Protein AF-A0A934F464-F1 (afdb_monomer_lite)

pLDDT: mean 83.37, std 16.84, range [39.34, 97.0]

Secondary structure (DSSP, 8-state):
------HHHHHHHHHHHHHHHH-TT--HHHHHHHHT-SSHHHHHHHHHHHHH---HHHHHHHHHHHHHHHHHHHHHHHHHTTSSSS---

Foldseek 3Di:
DPDPQDPCNVCVV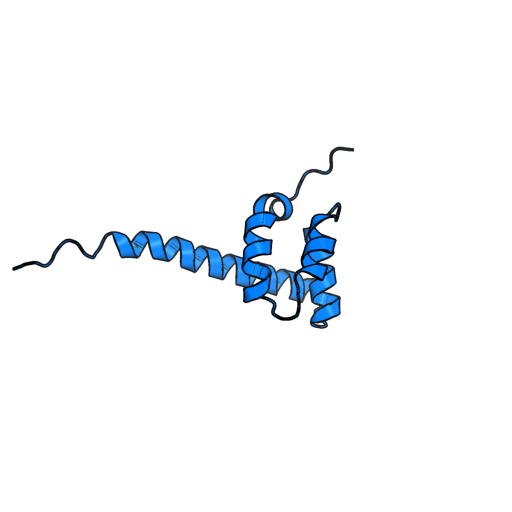VCLVCCCVLPVQCDPVLSVVLVPDPHNLVSQLVVCCVRVVDD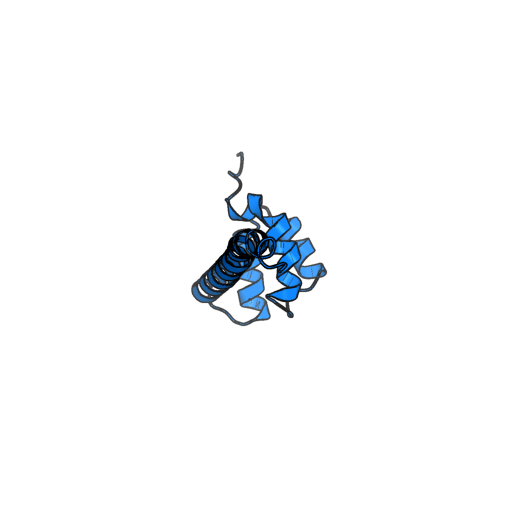SVRSVVSSVVVVVVVVVVVVVVVVVVPPPPDDDD

Structure (mmCIF, N/CA/C/O backbone):
data_AF-A0A934F464-F1
#
_entry.id   AF-A0A934F464-F1
#
loop_
_atom_site.group_PDB
_atom_site.id
_atom_site.type_symbol
_atom_site.label_atom_id
_atom_site.label_alt_id
_atom_site.label_comp_id
_atom_site.label_asym_id
_atom_site.label_entity_id
_atom_site.label_seq_id
_atom_site.pdbx_PDB_ins_code
_atom_site.Cartn_x
_atom_site.Cartn_y
_atom_site.Cartn_z
_atom_site.occupancy
_atom_site.B_iso_or_equiv
_atom_site.auth_seq_id
_atom_site.auth_comp_id
_atom_site.auth_asym_id
_atom_site.auth_atom_id
_atom_site.pdbx_PDB_model_num
ATOM 1 N N . MET A 1 1 ? -3.172 20.581 15.964 1.00 39.34 1 MET A N 1
ATOM 2 C CA . MET A 1 1 ? -2.226 19.494 16.316 1.00 39.34 1 MET A CA 1
ATOM 3 C C . MET A 1 1 ? -1.399 19.144 15.084 1.00 39.34 1 MET A C 1
ATOM 5 O O . MET A 1 1 ? -1.987 18.916 14.034 1.00 39.34 1 MET A O 1
ATOM 9 N N . LYS A 1 2 ? -0.058 19.155 15.160 1.00 47.12 2 LYS A N 1
ATOM 10 C CA . LYS A 1 2 ? 0.795 18.673 14.059 1.00 47.12 2 LYS A CA 1
ATOM 11 C C . LYS A 1 2 ? 0.686 17.147 14.022 1.00 47.12 2 LYS A C 1
ATOM 13 O O . LYS A 1 2 ? 1.227 16.484 14.899 1.00 47.12 2 LYS A O 1
ATOM 18 N N . VAL A 1 3 ? -0.029 16.599 13.041 1.00 58.75 3 VAL A N 1
ATOM 19 C CA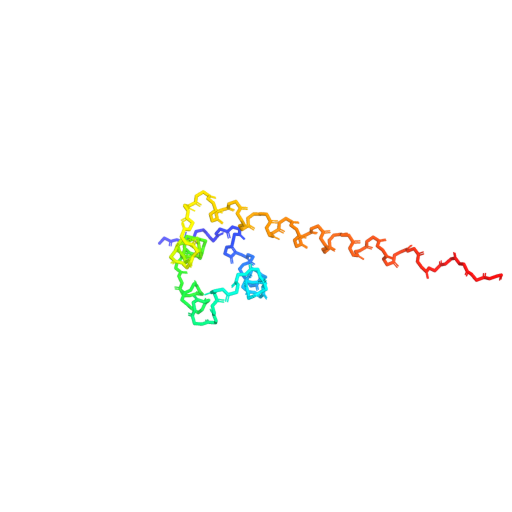 . VAL A 1 3 ? 0.016 15.158 12.756 1.00 58.75 3 VAL A CA 1
ATOM 20 C C . VAL A 1 3 ? 1.464 14.818 12.417 1.00 58.75 3 VAL A C 1
ATOM 22 O O . VAL A 1 3 ? 2.008 15.307 11.424 1.00 58.75 3 VAL A O 1
ATOM 25 N N . GLN A 1 4 ? 2.118 14.037 13.276 1.00 62.50 4 GLN A N 1
ATOM 26 C CA . GLN A 1 4 ? 3.438 13.501 12.974 1.00 62.50 4 GLN A CA 1
ATOM 27 C C . GLN A 1 4 ? 3.289 12.575 11.768 1.00 62.50 4 GLN A C 1
ATOM 29 O O . GLN A 1 4 ? 2.631 11.541 11.852 1.00 62.50 4 GLN A O 1
ATOM 34 N N . LYS A 1 5 ? 3.853 12.971 10.622 1.00 65.50 5 LYS A N 1
ATOM 35 C CA . LYS A 1 5 ? 3.783 12.164 9.401 1.00 65.50 5 LYS A CA 1
ATOM 36 C C . LYS A 1 5 ? 4.515 10.847 9.631 1.00 65.50 5 LYS A C 1
ATOM 38 O O . LYS A 1 5 ? 5.725 10.843 9.874 1.00 65.50 5 LYS A O 1
ATOM 43 N N . SER A 1 6 ? 3.774 9.749 9.521 1.00 80.44 6 SER A N 1
ATOM 44 C CA . SER A 1 6 ? 4.305 8.392 9.605 1.00 80.44 6 SER A CA 1
ATOM 45 C C . SER A 1 6 ? 5.439 8.177 8.588 1.00 80.44 6 SER A C 1
ATOM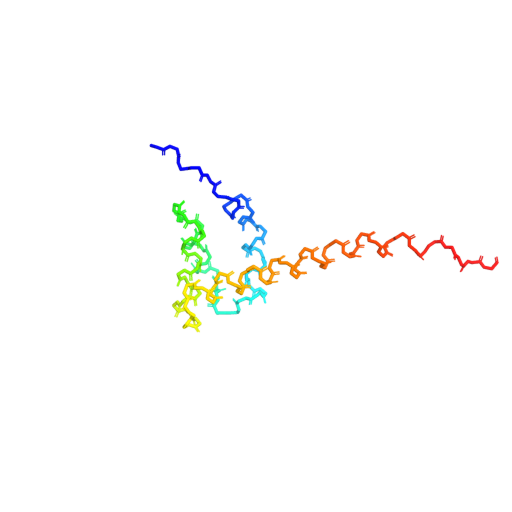 47 O O . SER A 1 6 ? 5.546 8.877 7.575 1.00 80.44 6 SER A O 1
ATOM 49 N N . LYS A 1 7 ? 6.297 7.172 8.813 1.00 85.25 7 LYS A N 1
ATOM 50 C CA . LYS A 1 7 ? 7.303 6.774 7.807 1.00 85.25 7 LYS A CA 1
ATOM 51 C C . LYS A 1 7 ? 6.647 6.413 6.466 1.00 85.25 7 LYS A C 1
ATOM 53 O O . LYS A 1 7 ? 7.256 6.635 5.420 1.00 85.25 7 LYS A O 1
ATOM 58 N N . PHE A 1 8 ? 5.417 5.897 6.500 1.00 89.38 8 PHE A N 1
ATOM 59 C CA . PHE A 1 8 ? 4.613 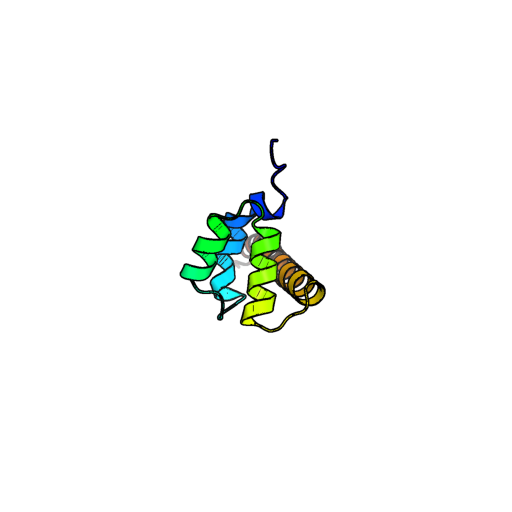5.612 5.316 1.00 89.38 8 PHE A CA 1
ATOM 60 C C . PHE A 1 8 ? 4.279 6.899 4.551 1.00 89.38 8 PHE A C 1
ATOM 62 O O . PHE A 1 8 ? 4.567 6.986 3.362 1.00 89.38 8 PHE A O 1
ATOM 69 N N . ASP A 1 9 ? 3.783 7.935 5.235 1.00 87.56 9 ASP A N 1
ATOM 70 C CA . ASP A 1 9 ? 3.501 9.248 4.637 1.00 87.56 9 ASP A CA 1
ATOM 71 C C . ASP A 1 9 ? 4.739 9.884 4.002 1.00 87.56 9 ASP A C 1
ATOM 73 O O . ASP A 1 9 ? 4.658 10.480 2.930 1.00 87.56 9 ASP A O 1
ATOM 77 N N . GLN A 1 10 ? 5.902 9.740 4.638 1.00 90.00 10 GLN A N 1
ATOM 78 C CA . GLN A 1 10 ? 7.164 10.256 4.102 1.00 90.00 10 GLN A CA 1
ATOM 79 C C . GLN A 1 10 ? 7.601 9.508 2.832 1.00 90.00 10 GLN A C 1
ATOM 81 O O . GLN A 1 10 ? 8.125 10.111 1.898 1.00 90.00 10 GLN A O 1
ATOM 86 N N . LYS A 1 11 ? 7.363 8.192 2.776 1.00 90.62 11 LYS A N 1
ATOM 87 C CA . LYS A 1 11 ? 7.708 7.318 1.640 1.00 90.62 11 LYS A CA 1
ATOM 88 C C . LYS A 1 11 ? 6.585 7.191 0.609 1.00 90.62 11 LYS A C 1
ATOM 90 O O . LYS A 1 11 ? 6.756 6.507 -0.401 1.00 90.62 11 LYS A O 1
ATOM 95 N N . TRP A 1 12 ? 5.475 7.896 0.815 1.00 91.69 12 TRP A N 1
ATOM 96 C CA . TRP A 1 12 ? 4.258 7.763 0.026 1.00 91.69 12 TRP A CA 1
ATOM 97 C C . TRP A 1 12 ? 4.474 7.964 -1.474 1.00 91.69 12 TRP A C 1
ATOM 99 O O . TRP A 1 12 ? 3.937 7.200 -2.263 1.00 91.69 12 TRP A O 1
ATOM 109 N N . LYS A 1 13 ? 5.310 8.921 -1.896 1.00 91.12 13 LYS A N 1
ATOM 110 C CA . LYS A 1 13 ? 5.585 9.150 -3.327 1.00 91.12 13 LYS A CA 1
ATOM 111 C C . LYS A 1 13 ? 6.160 7.906 -4.023 1.00 91.12 13 LYS A C 1
ATOM 113 O O . LYS A 1 13 ? 5.820 7.643 -5.171 1.00 91.12 13 LYS A O 1
ATOM 118 N N . ILE A 1 14 ? 7.003 7.141 -3.324 1.00 91.94 14 ILE A N 1
ATOM 119 C CA . ILE A 1 14 ? 7.577 5.887 -3.833 1.00 91.94 14 ILE A CA 1
ATOM 120 C C . ILE A 1 14 ? 6.506 4.797 -3.836 1.00 91.94 14 ILE A C 1
ATOM 122 O O . ILE A 1 14 ? 6.322 4.139 -4.854 1.00 91.94 14 ILE A O 1
ATOM 126 N N . ILE A 1 15 ? 5.775 4.650 -2.723 1.00 91.81 15 ILE A N 1
ATOM 127 C CA . ILE A 1 15 ? 4.685 3.671 -2.587 1.00 91.81 15 ILE A CA 1
ATOM 128 C C . ILE A 1 15 ? 3.664 3.876 -3.706 1.00 91.81 15 ILE A C 1
ATOM 130 O O . ILE A 1 15 ? 3.416 2.957 -4.473 1.00 91.81 15 ILE A O 1
ATOM 134 N N . ARG A 1 16 ? 3.153 5.101 -3.873 1.00 93.06 16 ARG A N 1
ATOM 135 C CA . ARG A 1 16 ? 2.175 5.473 -4.900 1.00 93.06 16 ARG A CA 1
ATOM 136 C C . ARG A 1 16 ? 2.637 5.102 -6.306 1.00 93.06 16 ARG A C 1
ATOM 138 O O . ARG A 1 16 ? 1.835 4.577 -7.070 1.00 93.06 16 ARG A O 1
ATOM 145 N N . GLY A 1 17 ? 3.900 5.374 -6.639 1.00 92.06 17 GLY A N 1
ATOM 146 C CA . GLY A 1 17 ? 4.460 5.051 -7.954 1.00 92.06 17 GLY A CA 1
ATOM 147 C C . GLY A 1 17 ? 4.535 3.549 -8.232 1.00 92.06 17 GLY A C 1
ATOM 148 O O . GLY A 1 17 ? 4.510 3.144 -9.385 1.00 92.06 17 GLY A O 1
ATOM 149 N N . GLN A 1 18 ? 4.598 2.729 -7.185 1.00 92.00 18 GLN A N 1
ATOM 150 C CA . GLN A 1 18 ? 4.654 1.273 -7.281 1.00 92.00 18 GLN A CA 1
ATOM 151 C C . GLN A 1 18 ? 3.292 0.602 -7.064 1.00 92.00 18 GLN A C 1
ATOM 153 O O . GLN A 1 18 ? 3.104 -0.550 -7.443 1.00 92.00 18 GLN A O 1
ATOM 158 N N . THR A 1 19 ? 2.313 1.310 -6.491 1.00 92.19 19 THR A N 1
ATOM 159 C CA . THR A 1 19 ? 0.988 0.753 -6.196 1.00 92.19 19 THR A CA 1
ATOM 160 C C . THR A 1 19 ? 0.306 0.190 -7.436 1.00 92.19 19 THR A C 1
ATOM 162 O O . THR A 1 19 ? -0.302 -0.867 -7.335 1.00 92.19 19 THR A O 1
ATOM 165 N N . ALA A 1 20 ? 0.423 0.846 -8.595 1.00 87.25 20 ALA A N 1
ATOM 166 C CA . ALA A 1 20 ? -0.180 0.351 -9.834 1.00 87.25 20 ALA A CA 1
ATOM 167 C C . ALA A 1 20 ? 0.404 -1.008 -10.273 1.00 87.25 20 ALA A C 1
ATOM 169 O O . ALA A 1 20 ? -0.313 -1.837 -10.827 1.00 87.25 20 ALA A O 1
ATOM 170 N N . GLU A 1 21 ? 1.685 -1.256 -9.980 1.00 89.69 21 GLU A N 1
ATOM 171 C CA . GLU A 1 21 ? 2.362 -2.525 -10.270 1.00 89.69 21 GLU A CA 1
ATOM 172 C C . GLU A 1 21 ? 2.056 -3.590 -9.205 1.00 89.69 21 GLU A C 1
ATOM 174 O O . GLU A 1 21 ? 1.924 -4.771 -9.518 1.00 89.69 21 GLU A O 1
ATOM 179 N N . TRP A 1 22 ? 1.940 -3.197 -7.933 1.00 92.75 22 TRP A N 1
ATOM 180 C CA . TRP A 1 22 ? 1.701 -4.133 -6.827 1.00 92.75 22 TRP A CA 1
ATOM 181 C C . TRP A 1 22 ? 0.233 -4.524 -6.668 1.00 92.75 22 TRP A C 1
ATOM 183 O O . TRP A 1 22 ? -0.057 -5.642 -6.244 1.00 92.75 22 TRP A O 1
ATOM 193 N N . PHE A 1 23 ? -0.681 -3.610 -6.985 1.00 94.56 23 PHE A N 1
ATOM 194 C CA . PHE A 1 23 ? -2.106 -3.722 -6.708 1.00 94.56 23 PHE A CA 1
ATOM 195 C C . PHE A 1 23 ? -2.932 -3.243 -7.908 1.00 94.56 23 PHE A C 1
ATOM 197 O O . PHE A 1 23 ? -3.405 -2.109 -7.950 1.00 94.56 23 PHE A O 1
ATOM 204 N N . SER A 1 24 ? -3.174 -4.139 -8.866 1.00 92.94 24 SER A N 1
ATOM 205 C CA . SER A 1 24 ? -3.901 -3.840 -10.109 1.00 92.94 24 SER A CA 1
ATOM 206 C C . SER A 1 24 ? -5.344 -3.329 -9.928 1.00 92.94 24 SER A C 1
ATOM 208 O O . SER A 1 24 ? -5.888 -2.729 -10.848 1.00 92.94 24 SER A O 1
ATOM 210 N N . LEU A 1 25 ? -5.982 -3.537 -8.765 1.00 93.81 25 LEU A N 1
ATOM 211 C CA . LEU A 1 25 ? -7.338 -3.040 -8.463 1.00 93.81 25 LEU A CA 1
ATOM 212 C C . LEU A 1 25 ? -7.353 -1.606 -7.900 1.00 93.81 25 LEU A C 1
ATOM 214 O O . LEU A 1 25 ? -8.429 -1.010 -7.747 1.00 93.81 25 LEU A O 1
ATOM 218 N N . LEU A 1 26 ? -6.180 -1.058 -7.564 1.00 93.88 26 LEU A N 1
ATOM 219 C CA . LEU A 1 26 ? -6.016 0.327 -7.136 1.00 93.88 26 LEU A CA 1
ATOM 220 C C . LEU A 1 26 ? -5.656 1.197 -8.340 1.00 93.88 26 LEU A C 1
ATOM 222 O O . LEU A 1 26 ? -4.511 1.243 -8.782 1.00 93.88 26 LEU A O 1
ATOM 226 N N . GLY A 1 27 ? -6.653 1.918 -8.849 1.00 91.38 27 GLY A N 1
ATOM 227 C CA . GLY A 1 27 ? -6.466 2.866 -9.944 1.00 91.38 27 GLY A CA 1
ATOM 228 C C . GLY A 1 27 ? -6.048 4.260 -9.468 1.00 91.38 27 GLY A C 1
ATOM 229 O O . GLY A 1 27 ? -6.108 4.593 -8.282 1.00 91.38 27 GLY A O 1
ATOM 230 N N . GLU A 1 28 ? -5.713 5.136 -10.417 1.00 91.62 28 GLU A N 1
ATOM 231 C CA . GLU A 1 28 ? -5.337 6.531 -10.141 1.00 91.62 28 GLU A CA 1
ATOM 232 C C . GLU A 1 28 ? -6.371 7.303 -9.308 1.00 91.62 28 GLU A C 1
ATOM 234 O O . GLU A 1 28 ? -6.008 8.119 -8.460 1.00 91.62 28 GLU A O 1
ATOM 239 N N . HIS A 1 29 ? -7.665 7.049 -9.515 1.00 92.81 29 HIS A N 1
ATOM 240 C CA . HIS A 1 29 ? -8.724 7.692 -8.737 1.00 92.81 29 HIS A CA 1
ATOM 241 C C . HIS A 1 29 ? -8.660 7.324 -7.246 1.00 92.81 29 HIS A C 1
ATOM 243 O O . HIS A 1 29 ? -8.847 8.189 -6.388 1.00 92.81 29 HIS A O 1
ATOM 249 N N . ASP A 1 30 ? -8.345 6.069 -6.926 1.00 93.19 30 ASP A N 1
ATOM 250 C CA . ASP A 1 30 ? -8.192 5.607 -5.548 1.00 93.19 30 ASP A CA 1
ATOM 251 C C . ASP A 1 30 ? -6.935 6.215 -4.909 1.00 93.19 30 ASP A C 1
ATOM 253 O O . ASP A 1 30 ? -6.987 6.726 -3.788 1.00 93.19 30 ASP A O 1
ATOM 257 N N . LEU A 1 31 ? -5.830 6.274 -5.661 1.00 93.56 31 LEU A N 1
ATOM 258 C CA . LEU A 1 31 ? -4.589 6.925 -5.227 1.00 93.56 31 LEU A CA 1
ATOM 259 C C . LEU A 1 31 ? -4.791 8.411 -4.913 1.00 93.56 31 LEU A C 1
ATOM 261 O O . LEU A 1 31 ? -4.298 8.889 -3.894 1.00 93.56 31 LEU A O 1
ATOM 265 N N . LYS A 1 32 ? -5.578 9.129 -5.726 1.00 93.81 32 LYS A N 1
ATOM 266 C CA . LYS A 1 32 ? -5.932 10.538 -5.474 1.00 93.81 32 LYS A CA 1
ATOM 267 C C . LYS A 1 32 ? -6.735 10.724 -4.183 1.00 93.81 32 LYS A C 1
ATOM 269 O O . LYS A 1 32 ? -6.610 11.763 -3.534 1.00 93.81 32 LYS A O 1
ATOM 274 N N . LYS A 1 33 ? -7.557 9.745 -3.787 1.00 93.44 33 LYS A N 1
ATOM 275 C CA . LYS A 1 33 ? -8.267 9.777 -2.494 1.00 93.44 33 LYS A CA 1
ATOM 276 C C . LYS A 1 33 ? -7.302 9.587 -1.327 1.00 93.44 33 LYS A C 1
ATOM 278 O O . LYS A 1 33 ? -7.454 10.254 -0.309 1.00 93.44 33 LYS A O 1
ATOM 283 N N . ILE A 1 34 ? -6.312 8.708 -1.483 1.00 93.38 34 ILE A N 1
ATOM 284 C CA . ILE A 1 34 ? -5.277 8.470 -0.470 1.00 93.38 34 ILE A CA 1
ATOM 285 C C . ILE A 1 34 ? -4.364 9.698 -0.341 1.00 93.38 34 ILE A C 1
ATOM 287 O O . ILE A 1 34 ? -4.091 10.122 0.774 1.00 93.38 34 ILE A O 1
ATOM 291 N N . ASP A 1 35 ? -3.979 10.339 -1.451 1.00 92.00 35 ASP A N 1
ATOM 292 C CA . ASP A 1 35 ? -3.178 11.579 -1.466 1.00 92.00 35 ASP A CA 1
ATOM 293 C C . ASP A 1 35 ? -3.758 12.669 -0.546 1.00 92.00 35 ASP A C 1
ATOM 295 O O . ASP A 1 35 ? -3.014 13.353 0.161 1.00 92.00 35 ASP A O 1
ATOM 299 N N . LYS A 1 36 ? -5.090 12.810 -0.543 1.00 92.19 36 LYS A N 1
ATOM 300 C CA . LYS A 1 36 ? -5.832 13.820 0.229 1.00 92.19 36 LYS A CA 1
ATOM 301 C C . LYS A 1 36 ? -6.112 13.413 1.681 1.00 92.19 36 LYS A C 1
ATOM 303 O O . LYS A 1 36 ? -6.636 14.226 2.438 1.00 92.19 36 LYS A O 1
ATOM 308 N N . ALA A 1 37 ? -5.806 12.178 2.075 1.00 91.50 37 ALA A N 1
ATOM 309 C CA . ALA A 1 37 ? -6.083 11.692 3.420 1.00 91.50 37 ALA A CA 1
ATOM 310 C C . ALA A 1 37 ? -5.106 12.278 4.452 1.00 91.50 37 ALA A C 1
ATOM 312 O O . ALA A 1 37 ? -3.912 12.456 4.182 1.00 91.50 37 ALA A O 1
ATOM 313 N N . ALA A 1 38 ? -5.629 12.537 5.656 1.00 88.06 38 ALA A N 1
ATOM 314 C CA . ALA A 1 38 ? -4.829 12.957 6.804 1.00 88.06 38 ALA A CA 1
ATOM 315 C C . ALA A 1 38 ? -3.837 11.861 7.233 1.00 88.06 38 ALA A C 1
ATOM 317 O O . ALA A 1 38 ? -2.676 12.166 7.497 1.00 88.06 38 ALA A O 1
ATOM 318 N N . ASP A 1 39 ? -4.286 10.602 7.225 1.00 90.12 39 ASP A N 1
ATOM 319 C CA . ASP A 1 39 ? -3.462 9.406 7.405 1.00 90.12 39 ASP A CA 1
ATOM 320 C C . ASP A 1 39 ? -3.507 8.569 6.119 1.00 90.12 39 ASP A C 1
ATOM 322 O O . ASP A 1 39 ? -4.531 7.973 5.765 1.00 90.12 39 ASP A O 1
ATOM 326 N N . LYS A 1 40 ? -2.392 8.559 5.383 1.00 92.94 40 LYS A N 1
ATOM 327 C CA . LYS A 1 40 ? -2.303 7.830 4.111 1.00 92.94 40 LYS A CA 1
ATOM 328 C C . LYS A 1 40 ? -2.197 6.339 4.331 1.00 92.94 40 LYS A C 1
ATOM 330 O O . LYS A 1 40 ? -2.713 5.588 3.510 1.00 92.94 40 LYS A O 1
ATOM 335 N N . GLN A 1 41 ? -1.538 5.915 5.405 1.00 92.56 41 GLN A N 1
ATOM 336 C CA . GLN A 1 41 ? -1.355 4.505 5.710 1.00 92.56 41 GLN A CA 1
ATOM 337 C C . GLN A 1 41 ? -2.706 3.865 6.009 1.00 92.56 41 GLN A C 1
ATOM 339 O O . GLN A 1 41 ? -3.069 2.873 5.380 1.00 92.56 41 GLN A O 1
ATOM 344 N N . ASP A 1 42 ? -3.478 4.470 6.907 1.00 93.06 42 ASP A N 1
ATOM 345 C CA . ASP A 1 42 ? -4.810 3.991 7.258 1.00 93.06 42 ASP A CA 1
ATOM 346 C C . ASP A 1 42 ? -5.737 3.938 6.036 1.00 93.06 42 ASP A C 1
ATOM 348 O O . ASP A 1 42 ? -6.370 2.909 5.762 1.00 93.06 42 ASP A O 1
ATOM 352 N N . LYS A 1 43 ? -5.752 5.016 5.237 1.00 95.06 43 LYS A N 1
ATOM 353 C CA . LYS A 1 43 ? -6.586 5.067 4.036 1.00 95.06 43 LYS A CA 1
ATOM 354 C C . LYS A 1 43 ? -6.163 4.023 3.007 1.00 95.06 43 LYS A C 1
ATOM 356 O O . LYS A 1 43 ? -7.028 3.383 2.415 1.00 95.06 43 LYS A O 1
ATOM 361 N N . PHE A 1 44 ? -4.861 3.828 2.810 1.00 94.94 44 PHE A N 1
ATOM 362 C CA . PHE A 1 44 ? -4.321 2.830 1.890 1.00 94.94 44 PHE A CA 1
ATOM 363 C C . PHE A 1 44 ? -4.713 1.409 2.299 1.00 94.94 44 PHE A C 1
ATOM 365 O O . PHE A 1 44 ? -5.238 0.659 1.478 1.00 94.94 44 PHE A O 1
ATOM 372 N N . LEU A 1 45 ? -4.528 1.059 3.576 1.00 95.00 45 LEU A N 1
ATOM 373 C CA . LEU A 1 45 ? -4.916 -0.249 4.102 1.00 95.00 45 LEU A CA 1
ATOM 374 C C . LEU A 1 45 ? -6.419 -0.476 3.945 1.00 95.00 45 LEU A C 1
ATOM 376 O O . LEU A 1 45 ? -6.822 -1.532 3.472 1.00 95.00 45 LEU A O 1
ATOM 380 N N . THR A 1 46 ? -7.241 0.525 4.255 1.00 95.88 46 THR A N 1
ATOM 381 C CA . THR A 1 46 ? -8.697 0.454 4.061 1.00 95.88 46 THR A CA 1
ATOM 382 C C . THR A 1 46 ? -9.063 0.186 2.600 1.00 95.88 46 THR A C 1
ATOM 384 O O . THR A 1 46 ? -9.928 -0.640 2.323 1.00 95.88 46 THR A O 1
ATOM 387 N N . MET A 1 47 ? -8.385 0.827 1.642 1.00 95.69 47 MET A N 1
ATOM 388 C CA . MET A 1 47 ? -8.628 0.566 0.220 1.00 95.69 47 MET A CA 1
ATOM 389 C C . MET A 1 47 ? -8.271 -0.869 -0.180 1.00 95.69 47 MET A C 1
ATOM 391 O O . MET A 1 47 ? -8.990 -1.463 -0.980 1.00 95.69 47 MET A O 1
ATOM 395 N N . LEU A 1 48 ? -7.211 -1.447 0.390 1.00 96.25 48 LEU A N 1
ATOM 396 C CA . LEU A 1 48 ? -6.878 -2.855 0.163 1.00 96.25 48 LEU A CA 1
ATOM 397 C C . LEU A 1 48 ? -7.952 -3.794 0.718 1.00 96.25 48 LEU A C 1
ATOM 399 O O . LEU A 1 48 ? -8.329 -4.739 0.033 1.00 96.25 48 LEU A O 1
ATOM 403 N N . GLN A 1 49 ? -8.499 -3.502 1.899 1.00 96.88 49 GLN A N 1
ATOM 404 C CA . GLN A 1 49 ? -9.617 -4.275 2.452 1.00 96.88 49 GLN A CA 1
ATOM 405 C C . GLN A 1 49 ? -10.840 -4.217 1.526 1.00 96.88 49 GLN A C 1
ATOM 407 O O . GLN A 1 49 ? -11.400 -5.249 1.181 1.00 96.88 49 GLN A O 1
ATOM 412 N N . VAL A 1 50 ? -11.215 -3.022 1.054 1.00 95.81 50 VAL A N 1
ATOM 413 C CA . VAL A 1 50 ? -12.395 -2.830 0.190 1.00 95.81 50 VAL A CA 1
ATOM 414 C C . VAL A 1 50 ? -12.232 -3.493 -1.180 1.00 95.81 50 VAL A C 1
ATOM 416 O O . VAL A 1 50 ? -13.189 -4.046 -1.710 1.00 95.81 50 VAL A O 1
ATOM 419 N N . LYS A 1 51 ? -11.043 -3.417 -1.785 1.00 95.19 51 LYS A N 1
ATOM 420 C CA . LYS A 1 51 ? -10.815 -3.900 -3.157 1.00 95.19 51 LYS A CA 1
ATOM 421 C C . LYS A 1 51 ? -10.493 -5.387 -3.227 1.00 95.19 51 LYS A C 1
ATOM 423 O O . LYS A 1 51 ? -10.894 -6.039 -4.181 1.00 95.19 51 LYS A O 1
ATOM 428 N N . TYR A 1 52 ? -9.752 -5.895 -2.246 1.00 95.00 52 TYR A N 1
ATOM 429 C CA . TYR A 1 52 ? -9.244 -7.267 -2.239 1.00 95.00 52 TYR A CA 1
ATOM 430 C C . TYR A 1 52 ? -9.890 -8.153 -1.167 1.00 95.00 52 TYR A C 1
ATOM 432 O O . TYR A 1 52 ? -9.586 -9.339 -1.107 1.00 95.00 52 TYR A O 1
ATOM 440 N N . GLY A 1 53 ? -10.758 -7.606 -0.310 1.00 96.00 53 GLY A N 1
ATOM 441 C CA . GLY A 1 53 ? -11.383 -8.356 0.784 1.00 96.00 53 GLY A CA 1
ATOM 442 C C . GLY A 1 53 ? -10.421 -8.708 1.921 1.00 96.00 53 GLY A C 1
ATOM 443 O O . GLY A 1 53 ? -10.704 -9.602 2.712 1.00 96.00 53 GLY A O 1
ATOM 444 N N . TYR A 1 54 ? -9.266 -8.045 1.997 1.00 96.88 54 TYR A N 1
ATOM 445 C CA . TYR A 1 54 ? -8.265 -8.334 3.020 1.00 96.88 54 TYR A CA 1
ATOM 446 C C . TYR A 1 54 ? -8.738 -7.927 4.410 1.00 96.88 54 TYR A C 1
ATOM 448 O O . TYR A 1 54 ? -9.433 -6.928 4.586 1.00 96.88 54 TYR A O 1
ATOM 456 N N . THR A 1 55 ? -8.273 -8.649 5.424 1.00 97.00 55 THR A N 1
ATOM 457 C CA . THR A 1 55 ? -8.277 -8.130 6.791 1.00 97.00 55 THR A CA 1
ATOM 458 C C . THR A 1 55 ? -7.223 -7.031 6.933 1.00 97.00 55 THR A C 1
ATOM 460 O O . THR A 1 55 ? -6.301 -6.896 6.121 1.00 97.00 55 THR A O 1
ATOM 463 N N . ARG A 1 56 ? -7.307 -6.234 8.003 1.00 93.81 56 ARG A N 1
ATOM 464 C CA . ARG A 1 56 ? -6.303 -5.192 8.260 1.00 93.81 56 ARG A CA 1
ATOM 465 C C . ARG A 1 56 ? -4.889 -5.753 8.416 1.00 93.81 56 ARG A C 1
ATOM 467 O O . ARG A 1 56 ? -3.933 -5.122 7.963 1.00 93.81 56 ARG A O 1
ATOM 474 N N . GLN A 1 57 ? -4.767 -6.933 9.019 1.00 95.75 57 GLN A N 1
ATOM 475 C CA . GLN A 1 57 ? -3.489 -7.619 9.164 1.00 95.75 57 GLN A CA 1
ATOM 476 C C . GLN A 1 57 ? -2.939 -8.044 7.799 1.00 95.75 57 GLN A C 1
ATOM 478 O O . GLN A 1 57 ? -1.822 -7.663 7.462 1.00 95.75 57 GLN A O 1
ATOM 483 N N . GLN A 1 58 ? -3.750 -8.710 6.972 1.00 96.75 58 GLN A N 1
ATOM 484 C CA . GLN A 1 58 ? -3.348 -9.136 5.626 1.00 96.75 58 GLN A CA 1
ATOM 485 C C . GLN A 1 58 ? -2.929 -7.957 4.742 1.00 96.75 58 GLN A C 1
ATOM 487 O O . GLN A 1 58 ? -1.899 -8.014 4.074 1.00 96.75 58 GLN A O 1
ATOM 492 N N . ALA A 1 59 ? -3.682 -6.853 4.773 1.00 96.19 59 ALA A N 1
ATOM 493 C CA . ALA A 1 59 ? -3.321 -5.645 4.036 1.00 96.19 59 ALA A CA 1
ATOM 494 C C . ALA A 1 59 ? -1.958 -5.088 4.486 1.00 96.19 59 ALA A C 1
ATOM 496 O O . ALA A 1 59 ? -1.1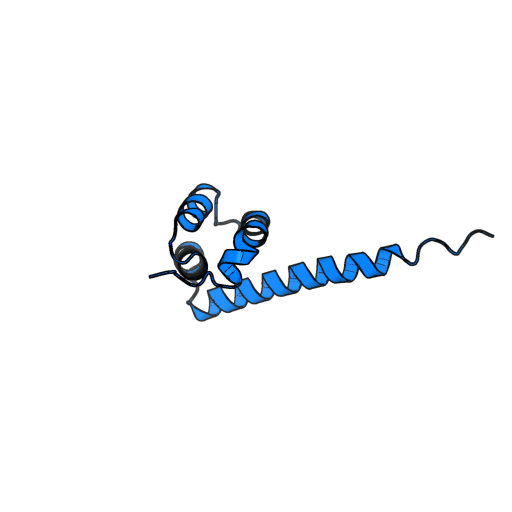53 -4.664 3.658 1.00 96.19 59 ALA A O 1
ATOM 497 N N . THR A 1 60 ? -1.682 -5.112 5.792 1.00 94.19 60 THR A N 1
ATOM 498 C CA . THR A 1 60 ? -0.411 -4.637 6.355 1.00 94.19 60 THR A CA 1
ATOM 499 C C . THR A 1 60 ? 0.750 -5.550 5.960 1.00 94.19 60 THR A C 1
ATOM 501 O O . THR A 1 60 ? 1.804 -5.069 5.542 1.00 94.19 60 THR A O 1
ATOM 504 N N . GLU A 1 61 ? 0.554 -6.863 6.053 1.00 95.75 61 GLU A N 1
ATOM 505 C CA . GLU A 1 61 ? 1.545 -7.871 5.673 1.00 95.75 61 GLU A CA 1
ATOM 506 C C . GLU A 1 61 ? 1.881 -7.803 4.181 1.00 95.75 61 GLU A C 1
ATOM 508 O O . GLU A 1 61 ? 3.059 -7.770 3.825 1.00 95.75 61 GLU A O 1
ATOM 513 N N . GLU A 1 62 ? 0.877 -7.694 3.307 1.00 95.00 62 GLU A N 1
ATOM 514 C CA . GLU A 1 62 ? 1.098 -7.629 1.860 1.00 95.00 62 GLU A CA 1
ATOM 515 C C . GLU A 1 62 ? 1.841 -6.345 1.466 1.00 95.00 62 GLU A C 1
ATOM 517 O O . GLU A 1 62 ? 2.783 -6.393 0.673 1.00 95.00 62 GLU A O 1
ATOM 522 N N . VAL A 1 63 ? 1.506 -5.203 2.078 1.00 92.75 63 VAL A N 1
ATOM 523 C CA . VAL A 1 63 ? 2.264 -3.956 1.890 1.00 92.75 63 VAL A CA 1
ATOM 524 C C . VAL A 1 63 ? 3.718 -4.130 2.314 1.00 92.75 63 VAL A C 1
ATOM 526 O O . VAL A 1 63 ? 4.619 -3.815 1.536 1.00 92.75 63 VAL A O 1
ATOM 529 N N . ASN A 1 64 ? 3.965 -4.663 3.513 1.00 92.06 64 ASN A N 1
ATOM 530 C CA . ASN A 1 64 ? 5.321 -4.872 4.022 1.00 92.06 64 ASN A CA 1
ATOM 531 C C . ASN A 1 64 ? 6.126 -5.831 3.138 1.00 92.06 64 ASN A C 1
ATOM 533 O O . ASN A 1 64 ? 7.294 -5.571 2.848 1.00 92.06 64 ASN A O 1
ATOM 537 N N . ARG A 1 65 ? 5.500 -6.908 2.656 1.00 94.06 65 ARG A N 1
ATOM 538 C CA . ARG A 1 65 ? 6.109 -7.885 1.750 1.00 94.06 65 ARG A CA 1
ATOM 539 C C . ARG A 1 65 ? 6.532 -7.243 0.428 1.00 94.06 65 ARG A C 1
ATOM 541 O O . ARG A 1 65 ? 7.674 -7.424 0.003 1.00 94.06 65 ARG A O 1
ATOM 548 N N . ARG A 1 66 ? 5.645 -6.476 -0.217 1.00 93.19 66 ARG A N 1
ATOM 549 C CA . ARG A 1 66 ? 5.946 -5.769 -1.478 1.00 93.19 66 ARG A CA 1
ATOM 550 C C . ARG A 1 66 ? 7.039 -4.723 -1.284 1.00 93.19 66 ARG A C 1
ATOM 552 O O . ARG A 1 66 ? 7.972 -4.640 -2.079 1.00 93.19 66 ARG A O 1
ATOM 559 N N . TRP A 1 67 ? 6.971 -3.997 -0.174 1.00 90.38 67 TRP A N 1
ATOM 560 C CA . TRP A 1 67 ? 7.953 -2.994 0.214 1.00 90.38 67 TRP A CA 1
ATOM 561 C C . TRP A 1 67 ? 9.351 -3.590 0.434 1.00 90.38 67 TRP A C 1
ATOM 563 O O . TRP A 1 67 ? 10.346 -3.066 -0.072 1.00 90.38 67 TRP A O 1
ATOM 573 N N . ALA A 1 68 ? 9.435 -4.721 1.138 1.00 90.50 68 ALA A N 1
ATOM 574 C CA . ALA A 1 68 ? 10.680 -5.453 1.341 1.00 90.50 68 ALA A CA 1
ATOM 575 C C . ALA A 1 68 ? 11.247 -5.989 0.017 1.00 90.50 68 ALA A C 1
ATOM 577 O O . ALA A 1 68 ? 12.441 -5.840 -0.245 1.00 90.50 68 ALA A O 1
ATOM 578 N N . ALA A 1 69 ? 10.397 -6.555 -0.847 1.00 90.44 69 ALA A N 1
ATOM 579 C CA . ALA A 1 69 ? 10.804 -7.044 -2.164 1.00 90.44 69 ALA A CA 1
ATOM 580 C C . ALA A 1 69 ? 11.368 -5.919 -3.049 1.00 90.44 69 ALA A C 1
ATOM 582 O O . ALA A 1 69 ? 12.425 -6.086 -3.658 1.00 90.44 69 ALA A O 1
ATOM 583 N N . PHE A 1 70 ? 10.721 -4.752 -3.056 1.00 89.06 70 PHE A N 1
ATOM 584 C CA . PHE A 1 70 ? 11.177 -3.570 -3.788 1.00 89.06 70 PHE A CA 1
ATOM 585 C C . PHE A 1 70 ? 12.563 -3.098 -3.341 1.00 89.06 70 PHE A C 1
ATOM 587 O O . PHE A 1 70 ? 13.440 -2.856 -4.173 1.00 89.06 70 PHE A O 1
ATOM 594 N N . TYR A 1 71 ? 12.802 -3.014 -2.030 1.00 84.44 71 TYR A N 1
ATOM 595 C CA . TYR A 1 71 ? 14.118 -2.628 -1.521 1.00 84.44 71 TYR A CA 1
ATOM 596 C C . TYR A 1 71 ? 15.181 -3.699 -1.713 1.00 84.44 71 TYR A C 1
ATOM 598 O O . TYR A 1 71 ? 16.333 -3.354 -1.963 1.00 84.44 71 TYR A O 1
ATOM 606 N N . ARG A 1 72 ? 14.818 -4.983 -1.655 1.00 87.81 72 ARG A N 1
ATOM 607 C CA . ARG A 1 72 ? 15.741 -6.075 -1.976 1.00 87.81 72 ARG A CA 1
ATOM 608 C C . ARG A 1 72 ? 16.191 -6.005 -3.436 1.00 87.81 72 ARG A C 1
ATOM 610 O O . ARG A 1 72 ? 17.380 -6.153 -3.701 1.00 87.81 72 ARG A O 1
ATOM 617 N N . ALA A 1 73 ? 15.274 -5.725 -4.363 1.00 83.56 73 ALA A N 1
ATOM 618 C CA . ALA A 1 73 ? 15.600 -5.534 -5.775 1.00 83.56 73 ALA A CA 1
ATOM 619 C C . ALA A 1 73 ? 16.508 -4.308 -5.988 1.00 83.56 73 ALA A C 1
ATOM 621 O O . ALA A 1 73 ? 17.573 -4.424 -6.589 1.00 83.56 73 ALA A O 1
ATOM 622 N N . LYS A 1 74 ? 16.153 -3.156 -5.402 1.00 75.00 74 LYS A N 1
ATOM 623 C CA . LYS A 1 74 ? 16.952 -1.916 -5.472 1.00 75.00 74 LYS A CA 1
ATOM 624 C C . LYS A 1 74 ? 18.335 -2.041 -4.815 1.00 75.00 74 LYS A C 1
ATOM 626 O O . LYS A 1 74 ? 19.300 -1.482 -5.325 1.00 75.00 74 LYS A O 1
ATOM 631 N N . GLY A 1 75 ? 18.440 -2.757 -3.696 1.00 64.12 75 GLY A N 1
ATOM 632 C CA . GLY A 1 75 ? 19.699 -3.000 -2.983 1.00 64.12 75 GLY A CA 1
ATOM 633 C C . GLY A 1 75 ? 20.601 -4.024 -3.678 1.00 64.12 75 GLY A C 1
ATOM 634 O O . GLY A 1 75 ? 21.821 -3.891 -3.634 1.00 64.12 75 GLY A O 1
ATOM 635 N N . GLY A 1 76 ? 20.019 -5.003 -4.378 1.00 55.31 76 GLY A N 1
ATOM 636 C CA . GLY A 1 76 ? 20.762 -5.969 -5.194 1.00 55.31 76 GLY A CA 1
ATOM 637 C C . GLY A 1 76 ? 21.319 -5.385 -6.499 1.00 55.31 76 GLY A C 1
ATOM 638 O O . GLY A 1 76 ? 22.359 -5.834 -6.981 1.00 55.31 76 GLY A O 1
ATOM 639 N N . GLU A 1 77 ? 20.678 -4.354 -7.057 1.00 47.97 77 GLU A N 1
ATOM 640 C CA . GLU A 1 77 ? 21.091 -3.726 -8.322 1.00 47.97 77 GLU A CA 1
ATOM 641 C C . GLU A 1 77 ? 22.392 -2.907 -8.201 1.00 47.97 77 GLU A C 1
ATOM 643 O O . GLU A 1 77 ? 23.181 -2.845 -9.146 1.00 47.97 77 GLU A O 1
ATOM 648 N N . VAL A 1 78 ? 22.681 -2.355 -7.016 1.00 50.75 78 VAL A N 1
ATOM 649 C CA . VAL A 1 78 ? 23.952 -1.657 -6.732 1.00 50.75 78 VAL A CA 1
ATOM 650 C C . VAL A 1 78 ? 25.136 -2.631 -6.703 1.00 50.75 78 VAL A C 1
ATOM 652 O O . VAL A 1 78 ? 26.240 -2.269 -7.103 1.00 50.75 78 VAL A O 1
ATOM 655 N N . SER A 1 79 ? 24.912 -3.886 -6.302 1.00 50.22 79 SER A N 1
ATOM 656 C CA . SER A 1 79 ? 25.976 -4.890 -6.188 1.00 50.22 79 SER A CA 1
ATOM 657 C C . SER A 1 79 ? 26.391 -5.483 -7.546 1.00 50.22 79 SER A C 1
ATOM 659 O O . SER A 1 79 ? 27.567 -5.771 -7.754 1.00 50.22 79 SER A O 1
ATOM 661 N N . LYS A 1 80 ? 25.476 -5.578 -8.524 1.00 52.56 80 LYS A N 1
ATOM 662 C CA . LYS A 1 80 ? 25.794 -6.120 -9.863 1.00 52.56 80 LYS A CA 1
ATOM 663 C C . LYS A 1 80 ? 26.533 -5.156 -10.799 1.00 52.56 80 LYS A C 1
ATOM 665 O O . LYS A 1 80 ? 27.183 -5.620 -11.730 1.00 52.56 80 LYS A O 1
ATOM 670 N N . ARG A 1 81 ? 26.494 -3.834 -10.577 1.00 51.91 81 ARG A N 1
ATOM 671 C CA . ARG A 1 81 ? 27.217 -2.873 -11.442 1.00 51.91 81 ARG A CA 1
ATOM 672 C C . ARG A 1 81 ? 28.737 -2.860 -11.237 1.00 51.91 81 ARG A C 1
ATOM 674 O O . ARG A 1 81 ? 29.439 -2.319 -12.084 1.00 51.91 81 ARG A O 1
ATOM 681 N N . HIS A 1 82 ? 29.251 -3.470 -10.167 1.00 50.56 82 HIS A N 1
ATOM 682 C CA . HIS A 1 82 ? 30.683 -3.464 -9.837 1.00 50.56 82 HIS A CA 1
ATOM 683 C C . HIS A 1 82 ? 31.426 -4.764 -10.220 1.00 50.56 82 HIS A C 1
ATOM 685 O O . HIS A 1 82 ? 32.540 -4.972 -9.761 1.00 50.56 82 HIS A O 1
ATOM 691 N N . GLN A 1 83 ? 30.847 -5.654 -11.039 1.00 53.06 83 GLN A N 1
ATOM 692 C CA . GLN A 1 83 ? 31.508 -6.915 -11.444 1.00 53.06 83 GLN A CA 1
ATOM 693 C C . GLN A 1 83 ? 31.629 -7.141 -12.964 1.00 53.06 83 GLN A C 1
ATOM 695 O O . GLN A 1 83 ? 32.027 -8.221 -13.383 1.00 53.06 83 GLN A O 1
ATOM 700 N N . SER A 1 84 ? 31.369 -6.137 -13.815 1.00 52.62 84 SER A N 1
ATOM 701 C CA . SER A 1 84 ? 31.533 -6.265 -15.284 1.00 52.62 84 SER A CA 1
ATOM 702 C C . SER A 1 84 ? 32.608 -5.356 -15.899 1.00 52.62 84 SER A C 1
ATOM 704 O O . SER A 1 84 ? 32.488 -4.946 -17.049 1.00 52.62 84 SER A O 1
ATOM 706 N N . ARG A 1 85 ? 33.686 -5.047 -15.167 1.00 53.38 85 ARG A N 1
ATOM 707 C CA . ARG A 1 85 ? 34.923 -4.476 -15.741 1.00 53.38 85 ARG A CA 1
ATOM 708 C C . ARG A 1 85 ? 36.132 -5.257 -15.227 1.00 53.38 85 ARG A C 1
ATOM 710 O O . ARG A 1 85 ? 36.791 -4.828 -14.293 1.00 53.38 85 ARG A O 1
ATOM 717 N N . GLY A 1 86 ? 36.385 -6.425 -15.802 1.00 53.69 86 GLY A N 1
ATOM 718 C CA . GLY A 1 86 ? 37.543 -7.247 -15.448 1.00 53.69 86 GLY A CA 1
ATOM 719 C C . GLY A 1 86 ? 37.489 -8.594 -16.149 1.00 53.69 86 GLY A C 1
ATOM 720 O O . GLY A 1 86 ? 37.162 -9.596 -15.531 1.00 53.69 86 GLY A O 1
ATOM 721 N N . GLY A 1 87 ? 37.721 -8.595 -17.458 1.00 52.03 87 GLY A N 1
ATOM 722 C CA . GLY A 1 87 ? 37.684 -9.807 -18.272 1.00 52.03 87 GLY A CA 1
ATOM 723 C C . GLY A 1 87 ? 37.812 -9.488 -19.755 1.00 52.03 87 GLY A C 1
ATOM 724 O O . GLY A 1 87 ? 36.931 -9.830 -20.534 1.00 52.03 87 GLY A O 1
ATOM 725 N N . GLY A 1 88 ? 38.856 -8.744 -20.115 1.00 54.88 88 GLY A N 1
ATOM 726 C CA . GLY A 1 88 ? 39.325 -8.590 -21.489 1.00 54.88 88 GLY A CA 1
ATOM 727 C C . GLY A 1 88 ? 40.763 -9.092 -21.525 1.00 54.88 88 GLY A C 1
ATOM 728 O O . GLY A 1 88 ? 41.531 -8.698 -20.650 1.00 54.88 88 GLY A O 1
ATOM 729 N N . SER A 1 89 ? 41.008 -10.012 -22.458 1.00 47.41 89 SER A N 1
ATOM 730 C CA . SER A 1 89 ? 42.187 -10.855 -22.696 1.00 47.41 89 SER A CA 1
ATOM 731 C C . SER A 1 89 ? 43.563 -10.251 -22.447 1.00 47.41 89 SER A C 1
ATOM 733 O O . SER A 1 89 ? 43.754 -9.051 -22.739 1.00 47.41 89 SER A O 1
#

Radius of gyration: 17.12 Å; chains: 1; bounding box: 55×30×39 Å

Sequence (89 aa):
MKVQKSKFDQKWKIIRGQTAEWFSLLGEHDLKKIDKAADKQDKFLTMLQVKYGYTRQQATEEVNRRWAAFYRAKGGEVSKRHQSRGGGS